Protein AF-A0A452FIA5-F1 (afdb_monomer_lite)

Secondary structure (DSSP, 8-state):
--HHHHHHHHHHHHHHHHHHHHHS--SHHHHHHHHHHHHHHHHHHHHH--HHHHHHHHHHHHHHHHHHHHHHHHHS-TT-HHHHHHHHHHHT-

Organism: Capra hircus (NCBI:txid9925)

pLDDT: mean 84.4, std 8.16, range [56.44, 93.56]

Foldseek 3Di:
DDPVVVVVVVLVVVLVVLVVQLVPDPDLVSVLVSLQVQLVSLVVVLVVDDDVSNVVSVVSSVVSLVVSQVSCVVPDDCPDPSNVVSVVVVVVD

Sequence (93 aa):
MEKTELIQKAKLRVISSIEQKTNTSDKKLHKVSYLKMKGDYFWYLAEVACGDDRKQTIDNFRGAYQEAFDISKKERQPTHPIWLGLALNFSVL

Radius of gyration: 14.41 Å; chains: 1; bounding box: 46×18×37 Å

InterPro domains:
  IPR000308 14-3-3 protein [PR00305] (29-51)
  IPR000308 14-3-3 protein [PR00305] (64-90)
  IPR000308 14-3-3 protein [PTHR18860] (30-93)
  IPR023410 14-3-3 domain [PF00244] (10-93)
  IPR036815 14-3-3 domain superfamily [G3DSA:1.20.190.20] (5-93)
  IPR036815 14-3-3 domain superfamily [SSF48445] (9-93)

Structure (mmCIF, N/CA/C/O backbone):
data_AF-A0A452FIA5-F1
#
_entry.id   AF-A0A452FIA5-F1
#
loop_
_atom_site.group_PDB
_atom_site.id
_atom_site.type_symbol
_atom_site.label_atom_id
_atom_site.label_alt_id
_atom_site.label_comp_id
_atom_site.label_asym_id
_atom_site.label_entity_id
_atom_site.label_seq_id
_atom_site.pdbx_PDB_ins_code
_atom_site.Cartn_x
_atom_site.Cartn_y
_atom_site.Cartn_z
_atom_site.occupancy
_atom_site.B_iso_or_equiv
_atom_site.auth_seq_id
_atom_site.auth_comp_id
_atom_site.auth_asym_id
_atom_site.auth_atom_id
_atom_site.pdbx_PDB_model_num
ATOM 1 N N . MET A 1 1 ? 28.723 -2.702 -8.540 1.00 59.12 1 MET A N 1
ATOM 2 C CA . MET A 1 1 ? 27.272 -2.770 -8.275 1.00 59.12 1 MET A CA 1
ATOM 3 C C . MET A 1 1 ? 26.611 -1.937 -9.351 1.00 59.12 1 MET A C 1
ATOM 5 O O . MET A 1 1 ? 26.916 -0.750 -9.438 1.00 59.12 1 MET A O 1
ATOM 9 N N . GLU A 1 2 ? 25.849 -2.557 -10.248 1.00 80.94 2 GLU A N 1
ATOM 10 C CA . GLU A 1 2 ? 25.193 -1.815 -11.330 1.00 80.94 2 GLU A CA 1
ATOM 11 C C . GLU A 1 2 ? 24.171 -0.819 -10.761 1.00 80.94 2 GLU A C 1
ATOM 13 O O . GLU A 1 2 ? 23.553 -1.063 -9.722 1.00 80.94 2 GLU A O 1
ATOM 18 N N . LYS A 1 3 ? 23.960 0.316 -11.443 1.00 76.62 3 LYS A N 1
ATOM 19 C CA . LYS A 1 3 ? 22.975 1.339 -11.032 1.00 76.62 3 LYS A CA 1
ATOM 20 C C . LYS A 1 3 ? 21.573 0.749 -10.815 1.00 76.62 3 LYS A C 1
ATOM 22 O O . LYS A 1 3 ? 20.880 1.156 -9.886 1.00 76.62 3 LYS A O 1
ATOM 27 N N . THR A 1 4 ? 21.177 -0.225 -11.629 1.00 78.94 4 THR A N 1
ATOM 28 C CA . THR A 1 4 ? 19.877 -0.911 -11.551 1.00 78.94 4 THR A CA 1
ATOM 29 C C . THR A 1 4 ? 19.716 -1.706 -10.254 1.00 78.94 4 THR A C 1
ATOM 31 O O . THR A 1 4 ? 18.659 -1.685 -9.625 1.00 78.94 4 THR A O 1
ATOM 34 N N . GLU A 1 5 ? 20.792 -2.343 -9.800 1.00 82.31 5 GLU A N 1
ATOM 35 C CA . GLU A 1 5 ? 20.828 -3.143 -8.576 1.00 82.31 5 GLU A CA 1
ATOM 36 C C . GLU A 1 5 ? 20.701 -2.259 -7.324 1.00 82.31 5 GLU A C 1
ATOM 38 O O . GLU A 1 5 ? 19.950 -2.567 -6.395 1.00 82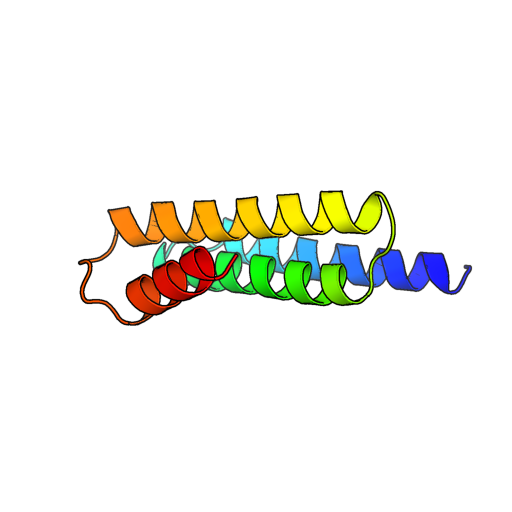.31 5 GLU A O 1
ATOM 43 N N . LEU A 1 6 ? 21.362 -1.094 -7.331 1.00 85.25 6 LEU A N 1
ATOM 44 C CA . LEU A 1 6 ? 21.223 -0.083 -6.277 1.00 85.25 6 LEU A CA 1
ATOM 45 C C . LEU A 1 6 ? 19.791 0.453 -6.181 1.00 85.25 6 LEU A C 1
ATOM 47 O O . LEU A 1 6 ? 19.264 0.597 -5.075 1.00 85.25 6 LEU A O 1
ATOM 51 N N . ILE A 1 7 ? 19.150 0.710 -7.325 1.00 82.81 7 ILE A N 1
ATOM 52 C CA . ILE A 1 7 ? 17.755 1.157 -7.379 1.00 82.81 7 ILE A CA 1
ATOM 53 C C . ILE A 1 7 ? 16.833 0.080 -6.806 1.00 82.81 7 ILE A C 1
ATOM 55 O O . ILE A 1 7 ? 15.985 0.399 -5.973 1.00 82.81 7 ILE A O 1
ATOM 59 N N . GLN A 1 8 ? 17.013 -1.193 -7.175 1.00 82.25 8 GLN A N 1
ATOM 60 C CA . GLN A 1 8 ? 16.174 -2.256 -6.620 1.00 82.25 8 GLN A CA 1
ATOM 61 C C . GLN A 1 8 ? 16.364 -2.445 -5.116 1.00 82.25 8 GLN A C 1
ATOM 63 O O . GLN A 1 8 ? 15.396 -2.567 -4.364 1.00 82.25 8 GLN A O 1
ATOM 68 N N . LYS A 1 9 ? 17.605 -2.371 -4.637 1.00 86.81 9 LYS A N 1
ATOM 69 C CA . LYS A 1 9 ? 17.890 -2.429 -3.203 1.00 86.81 9 LYS A CA 1
ATOM 70 C C . LYS A 1 9 ? 17.244 -1.270 -2.439 1.00 86.81 9 LYS A C 1
ATOM 72 O O . LYS A 1 9 ? 16.751 -1.472 -1.329 1.00 86.81 9 LYS A O 1
ATOM 77 N N . ALA A 1 10 ? 17.227 -0.0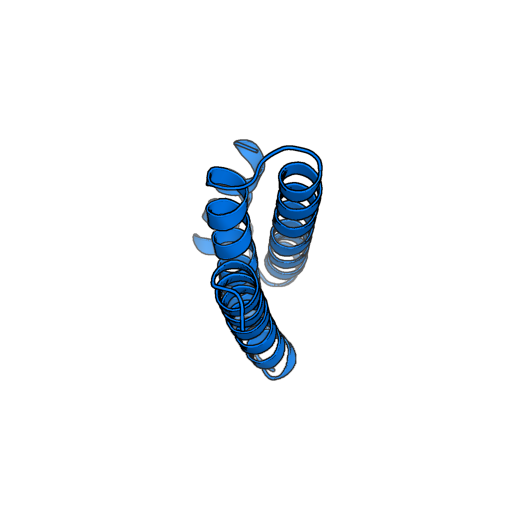68 -3.019 1.00 87.88 10 ALA A N 1
ATOM 78 C CA . ALA A 1 10 ? 16.545 1.082 -2.434 1.00 87.88 10 ALA A CA 1
ATOM 79 C C . ALA A 1 10 ? 15.024 0.868 -2.369 1.00 87.88 10 ALA A C 1
ATOM 81 O O . ALA A 1 10 ? 14.434 1.111 -1.314 1.00 87.88 10 ALA A O 1
ATOM 82 N N . LYS A 1 11 ? 14.414 0.336 -3.440 1.00 87.88 11 LYS A N 1
ATOM 83 C CA . LYS A 1 11 ? 12.983 -0.013 -3.479 1.00 87.88 11 LYS A CA 1
ATOM 84 C C . LYS A 1 11 ? 12.609 -0.982 -2.357 1.00 87.88 11 LYS A C 1
ATOM 86 O O . LYS A 1 11 ? 11.747 -0.679 -1.534 1.00 87.88 11 LYS A O 1
ATOM 91 N N . LEU A 1 12 ? 13.321 -2.106 -2.262 1.00 87.38 12 LEU A N 1
ATOM 92 C CA . LEU A 1 12 ? 13.081 -3.128 -1.238 1.00 87.38 12 LEU A CA 1
ATOM 93 C C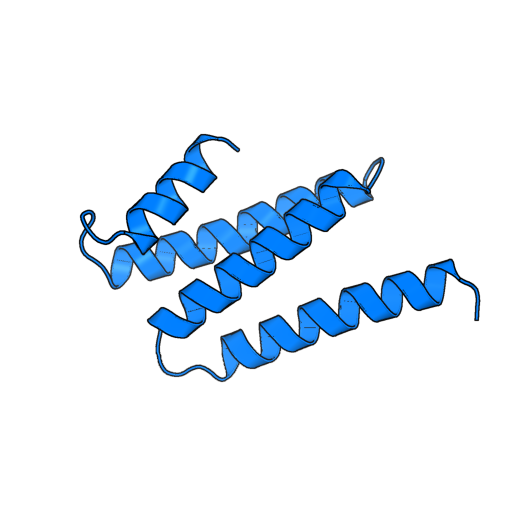 . LEU A 1 12 ? 13.285 -2.593 0.186 1.00 87.38 12 LEU A C 1
ATOM 95 O O . LEU A 1 12 ? 12.514 -2.919 1.089 1.00 87.38 12 LEU A O 1
ATOM 99 N N . ARG A 1 13 ? 14.279 -1.721 0.398 1.00 93.06 13 ARG A N 1
ATOM 100 C CA . ARG A 1 13 ? 14.522 -1.108 1.711 1.00 93.06 13 ARG A CA 1
ATOM 101 C C . ARG A 1 13 ? 13.321 -0.291 2.186 1.00 93.06 13 ARG A C 1
ATOM 103 O O . ARG A 1 13 ? 12.923 -0.435 3.342 1.00 93.06 13 ARG A O 1
ATOM 110 N N . VAL A 1 14 ? 12.741 0.539 1.319 1.00 92.06 14 VAL A N 1
ATOM 111 C CA . VAL A 1 14 ? 11.569 1.354 1.675 1.00 92.06 14 VAL A CA 1
ATOM 112 C C . VAL A 1 14 ? 10.391 0.459 2.053 1.00 92.06 14 VAL A C 1
ATOM 114 O O . VAL A 1 14 ? 9.816 0.646 3.124 1.00 92.06 14 VAL A O 1
ATOM 117 N N . ILE A 1 15 ? 10.091 -0.561 1.245 1.00 91.31 15 ILE A N 1
ATOM 118 C CA . ILE A 1 15 ? 8.979 -1.482 1.523 1.00 91.31 15 ILE A CA 1
ATOM 119 C C . ILE A 1 15 ? 9.189 -2.235 2.833 1.00 91.31 15 ILE A C 1
ATOM 121 O O . ILE A 1 15 ? 8.300 -2.220 3.681 1.00 91.31 15 ILE A O 1
ATOM 125 N N . SER A 1 16 ? 10.380 -2.796 3.053 1.00 90.69 16 SER A N 1
ATOM 126 C CA . SER A 1 16 ? 10.690 -3.503 4.302 1.00 90.69 16 SER A CA 1
ATOM 127 C C . SER A 1 16 ? 10.527 -2.606 5.539 1.00 90.69 16 SER A C 1
ATOM 129 O O . SER A 1 16 ? 10.019 -3.046 6.569 1.00 90.69 16 SER A O 1
ATOM 131 N N . SER A 1 17 ? 10.876 -1.319 5.429 1.00 92.50 17 SER A N 1
ATOM 132 C CA . SER A 1 17 ? 10.718 -0.347 6.517 1.00 92.50 17 SER A CA 1
ATOM 133 C C . SER A 1 17 ? 9.247 -0.030 6.799 1.00 92.50 17 SER A C 1
ATOM 135 O O . SER A 1 17 ? 8.862 0.143 7.957 1.00 92.50 17 SER A O 1
ATOM 137 N N . ILE A 1 18 ? 8.412 0.044 5.757 1.00 91.31 18 ILE A N 1
ATOM 138 C CA . ILE A 1 18 ? 6.963 0.228 5.907 1.00 91.31 18 ILE A CA 1
ATOM 139 C C . ILE A 1 18 ? 6.332 -1.029 6.520 1.00 91.31 18 ILE A C 1
ATOM 141 O O . ILE A 1 18 ? 5.529 -0.912 7.443 1.00 91.31 18 ILE A O 1
ATOM 145 N N . GLU A 1 19 ? 6.722 -2.228 6.083 1.00 89.69 19 GLU A N 1
ATOM 146 C CA . GLU A 1 19 ? 6.216 -3.500 6.623 1.00 89.69 19 GLU A CA 1
ATOM 147 C C . GLU A 1 19 ? 6.560 -3.688 8.101 1.00 89.69 19 GLU A C 1
ATOM 149 O O . GLU A 1 19 ? 5.686 -4.027 8.897 1.00 89.69 19 GLU A O 1
ATOM 154 N N . GLN A 1 20 ? 7.794 -3.382 8.507 1.00 89.94 20 GLN A N 1
ATOM 155 C CA . GLN A 1 20 ? 8.183 -3.420 9.917 1.00 89.94 20 GLN A CA 1
ATOM 156 C C . GLN A 1 20 ? 7.323 -2.480 10.772 1.00 89.94 20 GLN A C 1
ATOM 158 O O . GLN A 1 20 ? 6.829 -2.887 11.823 1.00 89.94 20 GLN A O 1
ATOM 163 N N . LYS A 1 21 ? 7.074 -1.247 10.311 1.00 89.31 21 LYS A N 1
ATOM 164 C CA . LYS A 1 21 ? 6.190 -0.294 11.010 1.00 89.31 21 LYS A CA 1
ATOM 165 C C . LYS A 1 21 ? 4.732 -0.747 11.024 1.00 89.31 21 LYS A C 1
ATOM 167 O O . LYS A 1 21 ? 4.027 -0.505 11.997 1.00 89.31 21 LYS A O 1
ATOM 172 N N . THR A 1 22 ? 4.294 -1.423 9.966 1.00 88.19 22 THR A N 1
ATOM 173 C CA . THR A 1 22 ? 2.948 -1.996 9.857 1.00 88.19 22 THR A CA 1
ATOM 174 C C . THR A 1 22 ? 2.748 -3.116 10.881 1.00 88.19 22 THR A C 1
ATOM 176 O O . THR A 1 22 ? 1.714 -3.156 11.543 1.00 88.19 22 THR A O 1
ATOM 179 N N . ASN A 1 23 ? 3.750 -3.984 11.054 1.00 83.75 23 ASN A N 1
ATOM 180 C CA . ASN A 1 23 ? 3.684 -5.159 11.929 1.00 83.75 23 ASN A CA 1
ATOM 181 C C . ASN A 1 23 ? 3.924 -4.846 13.410 1.00 83.75 23 ASN A C 1
ATOM 183 O O . ASN A 1 23 ? 3.387 -5.529 14.271 1.00 83.75 23 ASN A O 1
ATOM 187 N N . THR A 1 24 ? 4.716 -3.818 13.713 1.00 82.94 24 THR A N 1
ATOM 188 C CA . THR A 1 24 ? 5.001 -3.392 15.096 1.00 82.94 24 THR A CA 1
ATOM 189 C C . THR A 1 24 ? 3.932 -2.467 15.675 1.00 82.94 24 THR A C 1
ATOM 191 O O . THR A 1 24 ? 4.036 -2.050 16.826 1.00 82.94 24 THR A O 1
ATOM 194 N N . SER A 1 25 ? 2.912 -2.096 14.892 1.00 79.44 25 SER A N 1
ATOM 195 C CA . SER A 1 25 ? 1.891 -1.166 15.358 1.00 79.44 25 SER A CA 1
ATOM 196 C C . SER A 1 25 ? 0.697 -1.864 16.001 1.00 79.44 25 SER A C 1
ATOM 198 O O . SER A 1 25 ? -0.175 -2.383 15.309 1.00 79.44 25 SER A O 1
ATOM 200 N N . ASP A 1 26 ? 0.594 -1.758 17.326 1.00 74.38 26 ASP A N 1
ATOM 201 C CA . ASP A 1 26 ? -0.557 -2.268 18.089 1.00 74.38 26 ASP A CA 1
ATOM 202 C C . ASP A 1 26 ? -1.852 -1.486 17.807 1.00 74.38 26 ASP A C 1
ATOM 204 O O . ASP A 1 26 ? -2.969 -1.988 17.957 1.00 74.38 26 ASP A O 1
ATOM 208 N N . LYS A 1 27 ? -1.726 -0.230 17.359 1.00 81.00 27 LYS A N 1
ATOM 209 C CA . LYS A 1 27 ? -2.871 0.608 16.995 1.00 81.00 27 LYS A CA 1
ATOM 210 C C . LYS A 1 27 ? -3.276 0.320 15.555 1.00 81.00 27 LYS A C 1
ATOM 212 O O . LYS A 1 27 ? -2.644 0.801 14.616 1.00 81.00 27 LYS A O 1
ATOM 217 N N . LYS A 1 28 ? -4.410 -0.360 15.376 1.00 82.31 28 LYS A N 1
ATOM 218 C CA . LYS A 1 28 ? -4.993 -0.671 14.055 1.00 82.31 28 LYS A CA 1
ATOM 219 C C . LYS A 1 28 ? -5.119 0.549 13.131 1.00 82.31 28 LYS A C 1
ATOM 221 O O . LYS A 1 28 ? -4.926 0.425 11.928 1.00 82.31 28 LYS A O 1
ATOM 226 N N . LEU A 1 29 ? -5.353 1.744 13.683 1.00 76.88 29 LEU A N 1
ATOM 227 C CA . LEU A 1 29 ? -5.341 3.000 12.923 1.00 76.88 29 LEU A CA 1
ATOM 228 C C . LEU A 1 29 ? -3.989 3.277 12.251 1.00 76.88 29 LEU A C 1
ATOM 230 O O . LEU A 1 29 ? -3.934 3.611 11.072 1.00 76.88 29 LEU A O 1
ATOM 234 N N . HIS A 1 30 ? -2.893 3.136 12.988 1.00 86.25 30 HIS A N 1
ATOM 235 C CA . HIS A 1 30 ? -1.562 3.335 12.427 1.00 86.25 30 HIS A CA 1
ATOM 236 C C . HIS A 1 30 ? -1.261 2.274 11.368 1.00 86.25 30 HIS A C 1
ATOM 238 O O . HIS A 1 30 ? -0.705 2.606 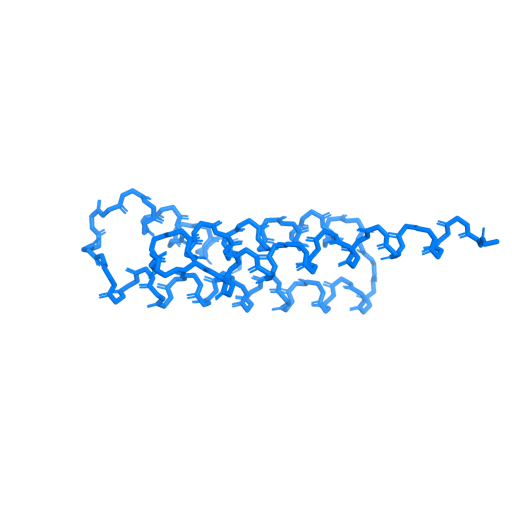10.325 1.00 86.25 30 HIS A O 1
ATOM 244 N N . LYS A 1 31 ? -1.714 1.030 11.584 1.00 88.62 31 LYS A N 1
ATOM 245 C CA . LYS A 1 31 ? -1.616 -0.038 10.584 1.00 88.62 31 LYS A CA 1
ATOM 246 C C . LYS A 1 31 ? -2.294 0.355 9.263 1.00 88.62 31 LYS A C 1
ATOM 248 O O . LYS A 1 31 ? -1.671 0.233 8.214 1.00 88.62 31 LYS A O 1
ATOM 253 N N . VAL A 1 32 ? -3.510 0.910 9.307 1.00 87.69 32 VAL A N 1
ATOM 254 C CA . VAL A 1 32 ? -4.210 1.430 8.113 1.00 87.69 32 VAL A CA 1
ATOM 255 C C . VAL A 1 32 ? -3.401 2.533 7.421 1.00 87.69 32 VAL A C 1
ATOM 257 O O . VAL A 1 32 ? -3.249 2.504 6.201 1.00 87.69 32 VAL A O 1
ATOM 260 N N . SER A 1 33 ? -2.836 3.479 8.178 1.00 86.12 33 SER A N 1
ATOM 261 C CA . SER A 1 33 ? -2.003 4.550 7.612 1.00 86.12 33 SER A CA 1
ATOM 262 C C . SER A 1 33 ? -0.732 4.021 6.934 1.00 86.12 33 SER A C 1
ATOM 264 O O . SER A 1 33 ? -0.375 4.496 5.857 1.00 86.12 33 SER A O 1
ATOM 266 N N . TYR A 1 34 ? -0.060 3.025 7.521 1.00 90.94 34 TYR A N 1
ATOM 267 C CA . TYR A 1 34 ? 1.135 2.420 6.926 1.00 90.94 34 TYR A CA 1
ATOM 268 C C . TYR A 1 34 ? 0.815 1.572 5.693 1.00 90.94 34 TYR A C 1
ATOM 270 O O . TYR A 1 34 ? 1.549 1.642 4.710 1.00 90.94 34 TYR A O 1
ATOM 278 N N . LEU A 1 35 ? -0.299 0.837 5.695 1.00 91.62 35 LEU A N 1
ATOM 279 C CA . LEU A 1 35 ? -0.758 0.091 4.521 1.00 91.62 35 LEU A CA 1
ATOM 280 C C . LEU A 1 35 ? -1.116 1.022 3.361 1.00 91.62 35 LEU A C 1
ATOM 282 O O . LEU A 1 35 ? -0.718 0.759 2.228 1.00 91.62 35 LEU A O 1
ATOM 286 N N . LYS A 1 36 ? -1.770 2.156 3.644 1.00 90.06 36 LYS A N 1
ATOM 287 C CA . LYS A 1 36 ? -1.994 3.200 2.637 1.00 90.06 36 LYS A CA 1
ATOM 288 C C . LYS A 1 36 ? -0.667 3.694 2.057 1.00 90.06 36 LYS A C 1
ATOM 290 O O . LYS A 1 36 ? -0.514 3.754 0.845 1.00 90.06 36 LYS A O 1
ATOM 295 N N . MET A 1 37 ? 0.308 3.990 2.916 1.00 91.62 37 MET A N 1
ATOM 296 C CA . MET A 1 37 ? 1.634 4.457 2.501 1.00 91.62 37 MET A CA 1
ATOM 297 C C . MET A 1 37 ? 2.399 3.401 1.677 1.00 91.62 37 MET A C 1
ATOM 299 O O . MET A 1 37 ? 3.094 3.758 0.728 1.00 91.62 37 MET A O 1
ATOM 303 N N . LYS A 1 38 ? 2.233 2.105 1.986 1.00 93.06 38 LYS A N 1
ATOM 304 C CA . LYS A 1 38 ? 2.740 0.980 1.176 1.00 93.06 38 LYS A CA 1
ATOM 305 C C . LYS A 1 38 ? 2.089 0.958 -0.207 1.00 93.06 38 LYS A C 1
ATOM 307 O O . LYS A 1 38 ? 2.793 0.828 -1.203 1.00 93.06 38 LYS A O 1
ATOM 312 N N . GLY A 1 39 ? 0.768 1.117 -0.260 1.00 91.81 39 GLY A N 1
ATOM 313 C CA . GLY A 1 39 ? 0.014 1.241 -1.503 1.00 91.81 39 GLY A CA 1
ATOM 314 C C . GLY A 1 39 ? 0.508 2.413 -2.349 1.00 91.81 39 GLY A C 1
ATOM 315 O O . GLY A 1 39 ? 0.983 2.197 -3.455 1.00 91.81 39 GLY A O 1
ATOM 316 N N . ASP A 1 40 ? 0.501 3.633 -1.809 1.00 91.12 40 ASP A N 1
ATOM 317 C CA . ASP A 1 40 ? 0.951 4.841 -2.521 1.00 91.12 40 ASP A CA 1
ATOM 318 C C . ASP A 1 40 ? 2.369 4.671 -3.094 1.00 91.12 40 ASP A C 1
ATOM 320 O O . ASP A 1 40 ? 2.639 5.053 -4.230 1.00 91.12 40 ASP A O 1
ATOM 324 N N . TYR A 1 41 ? 3.265 4.017 -2.347 1.00 93.56 41 TYR A N 1
ATOM 325 C CA . TYR A 1 41 ? 4.608 3.713 -2.833 1.00 93.56 41 TYR A CA 1
ATOM 326 C C . TYR A 1 41 ? 4.613 2.765 -4.041 1.00 93.56 41 TYR A C 1
ATOM 328 O O . TYR A 1 41 ? 5.313 3.028 -5.018 1.00 93.56 41 TYR A O 1
ATOM 336 N N . PHE A 1 42 ? 3.821 1.689 -4.015 1.00 92.44 42 PHE A N 1
ATOM 337 C CA . PHE A 1 42 ? 3.658 0.820 -5.182 1.00 92.44 42 PHE A CA 1
ATOM 338 C C . PHE A 1 42 ? 3.029 1.557 -6.366 1.00 92.44 42 PHE A C 1
ATOM 340 O O . PHE A 1 42 ? 3.452 1.341 -7.496 1.00 92.44 42 PHE A O 1
ATOM 347 N N . TRP A 1 43 ? 2.086 2.469 -6.134 1.00 89.94 43 TRP A N 1
ATOM 348 C CA . TRP A 1 43 ? 1.521 3.274 -7.216 1.00 89.94 43 TRP A CA 1
ATOM 349 C C . TRP A 1 43 ? 2.598 4.093 -7.939 1.00 89.94 43 TRP A C 1
ATOM 351 O O . TRP A 1 43 ? 2.740 3.977 -9.155 1.00 89.94 43 TRP A O 1
ATOM 361 N N . TYR A 1 44 ? 3.444 4.811 -7.192 1.00 90.44 44 TYR A N 1
ATOM 362 C CA . TYR A 1 44 ? 4.572 5.550 -7.774 1.00 90.44 44 TYR A CA 1
ATOM 363 C C . TYR A 1 44 ? 5.561 4.641 -8.515 1.00 90.44 44 TYR A C 1
ATOM 365 O O . TYR A 1 44 ? 6.140 5.032 -9.526 1.00 90.44 44 TYR A O 1
ATOM 373 N N . LEU A 1 45 ? 5.758 3.406 -8.043 1.00 90.12 45 LEU A N 1
ATOM 374 C CA . LEU A 1 45 ? 6.572 2.426 -8.762 1.00 90.12 45 LEU A CA 1
ATOM 375 C C . LEU A 1 45 ? 5.904 1.957 -10.062 1.00 90.12 45 LEU A C 1
ATOM 377 O O . LEU A 1 45 ? 6.606 1.722 -11.043 1.00 90.12 45 LEU A O 1
ATOM 381 N N . ALA A 1 46 ? 4.576 1.842 -10.093 1.00 89.56 46 ALA A N 1
ATOM 382 C CA . ALA A 1 46 ? 3.825 1.414 -11.268 1.00 89.56 46 ALA A CA 1
ATOM 383 C C . ALA A 1 46 ? 3.789 2.491 -12.365 1.00 89.56 46 ALA A C 1
ATOM 385 O O . ALA A 1 46 ? 3.694 2.142 -13.542 1.00 89.56 46 ALA A O 1
ATOM 386 N N . GLU A 1 47 ? 3.901 3.772 -11.998 1.00 87.81 47 GLU A N 1
ATOM 387 C CA . GLU A 1 47 ? 4.021 4.898 -12.939 1.00 87.81 47 GLU A CA 1
ATOM 388 C C . GLU A 1 47 ? 5.318 4.845 -13.761 1.00 87.81 47 GLU A C 1
ATOM 390 O O . GLU A 1 47 ? 5.344 5.304 -14.901 1.00 87.81 47 GLU A O 1
ATOM 395 N N . VAL A 1 48 ? 6.383 4.255 -13.206 1.00 88.88 48 VAL A N 1
ATOM 396 C CA . VAL A 1 48 ? 7.703 4.155 -13.857 1.00 88.88 48 VAL A CA 1
ATOM 397 C C . VAL A 1 48 ? 8.053 2.743 -14.343 1.00 88.88 48 VAL A C 1
ATOM 399 O O . VAL A 1 48 ? 9.079 2.560 -14.996 1.00 88.88 48 VAL A O 1
ATOM 402 N N . ALA A 1 49 ? 7.248 1.733 -14.005 1.00 87.00 49 ALA A N 1
ATOM 403 C CA . ALA A 1 49 ? 7.479 0.342 -14.386 1.00 87.00 49 ALA A CA 1
ATOM 404 C C . ALA A 1 49 ? 6.878 0.010 -15.763 1.00 87.00 49 ALA A C 1
ATOM 406 O O . ALA A 1 49 ? 5.839 0.539 -16.156 1.00 87.00 49 ALA A O 1
ATOM 407 N N . CYS A 1 50 ? 7.491 -0.946 -16.465 1.00 85.38 50 CYS A N 1
ATOM 408 C CA . CYS A 1 50 ? 7.046 -1.432 -17.773 1.00 85.38 50 CYS A CA 1
ATOM 409 C C . CYS A 1 50 ? 6.877 -2.957 -17.763 1.00 85.38 50 CYS A C 1
ATOM 411 O O . CYS A 1 50 ? 7.491 -3.650 -16.956 1.00 85.38 50 CYS A O 1
ATOM 413 N N . GLY A 1 51 ? 6.060 -3.485 -18.678 1.00 89.62 51 GLY A N 1
ATOM 414 C CA . GLY A 1 51 ? 5.880 -4.931 -18.842 1.00 89.62 51 GLY A CA 1
ATOM 415 C C . GLY A 1 51 ? 5.306 -5.617 -17.597 1.00 89.62 51 GLY A C 1
ATOM 416 O O . GLY A 1 51 ? 4.345 -5.127 -16.997 1.00 89.62 51 GLY A O 1
ATOM 417 N N . ASP A 1 52 ? 5.888 -6.754 -17.222 1.00 89.31 52 ASP A N 1
ATOM 418 C CA . ASP A 1 52 ? 5.405 -7.586 -16.114 1.00 89.31 52 ASP A CA 1
ATOM 419 C C . ASP A 1 52 ? 5.670 -6.969 -14.733 1.00 89.31 52 ASP A C 1
ATOM 421 O O . ASP A 1 52 ? 4.828 -7.098 -13.841 1.00 89.31 52 ASP A O 1
ATOM 425 N N . ASP A 1 53 ? 6.743 -6.184 -14.582 1.00 86.06 53 ASP A N 1
ATOM 426 C CA . ASP A 1 53 ? 7.025 -5.427 -13.354 1.00 86.06 53 ASP A CA 1
ATOM 427 C C . ASP A 1 53 ? 5.869 -4.476 -13.022 1.00 86.06 53 ASP A C 1
ATOM 429 O O . ASP A 1 53 ? 5.482 -4.329 -11.861 1.00 86.06 53 ASP A O 1
ATOM 433 N N . ARG A 1 54 ? 5.261 -3.853 -14.042 1.00 89.25 54 ARG A N 1
ATOM 434 C CA . ARG A 1 54 ? 4.110 -2.962 -13.848 1.00 89.25 54 ARG A CA 1
ATOM 435 C C . ARG A 1 54 ? 2.901 -3.723 -13.312 1.00 89.25 54 ARG A C 1
ATOM 437 O O . ARG A 1 54 ? 2.261 -3.244 -12.379 1.00 89.25 54 ARG A O 1
ATOM 444 N N . LYS A 1 55 ? 2.603 -4.905 -13.863 1.00 90.69 55 LYS A N 1
ATOM 445 C CA . LYS A 1 55 ? 1.487 -5.745 -13.397 1.00 90.69 55 LYS A CA 1
ATOM 446 C C . LYS A 1 55 ? 1.686 -6.163 -11.945 1.00 90.69 55 LYS A C 1
ATOM 448 O O . LYS A 1 55 ? 0.809 -5.920 -11.124 1.00 90.69 55 LYS A O 1
ATOM 453 N N . GLN A 1 56 ? 2.869 -6.679 -11.612 1.00 91.56 56 GLN A N 1
ATOM 454 C CA . GLN A 1 56 ? 3.178 -7.100 -10.246 1.00 91.56 56 GLN A CA 1
ATOM 455 C C . GLN A 1 56 ? 3.091 -5.932 -9.255 1.00 91.56 56 GLN A C 1
ATOM 457 O O . GLN A 1 56 ? 2.603 -6.083 -8.135 1.00 91.56 56 GLN A O 1
ATOM 462 N N . THR A 1 57 ? 3.531 -4.743 -9.667 1.00 90.38 57 THR A N 1
ATOM 463 C CA . THR A 1 57 ? 3.449 -3.540 -8.834 1.00 90.38 57 THR A CA 1
ATOM 464 C C . THR A 1 57 ? 1.994 -3.099 -8.611 1.00 90.38 57 THR A C 1
ATOM 466 O O . THR A 1 57 ? 1.639 -2.731 -7.492 1.00 90.38 57 THR A O 1
ATOM 469 N N . ILE A 1 58 ? 1.133 -3.198 -9.631 1.00 90.56 58 ILE A N 1
ATOM 470 C CA . ILE A 1 58 ? -0.308 -2.912 -9.515 1.00 90.56 58 ILE A CA 1
ATOM 471 C C . ILE A 1 58 ? -1.006 -3.922 -8.595 1.00 90.56 58 ILE A C 1
ATOM 473 O O . ILE A 1 58 ? -1.820 -3.527 -7.761 1.00 90.56 58 ILE A O 1
ATOM 477 N N . ASP A 1 59 ? -0.679 -5.209 -8.691 1.00 93.00 59 ASP A N 1
ATOM 478 C CA . ASP A 1 59 ? -1.270 -6.230 -7.818 1.00 93.00 59 ASP A CA 1
ATOM 479 C C . ASP A 1 59 ? -0.872 -6.009 -6.352 1.00 93.00 59 ASP A C 1
ATOM 481 O O . ASP A 1 59 ? -1.711 -6.069 -5.450 1.00 93.00 59 ASP A O 1
ATOM 485 N N . ASN A 1 60 ? 0.390 -5.646 -6.112 1.00 92.56 60 ASN A N 1
ATOM 486 C CA . ASN A 1 60 ? 0.875 -5.277 -4.785 1.00 92.56 60 ASN A CA 1
ATOM 487 C C . ASN A 1 60 ? 0.206 -4.003 -4.241 1.00 92.56 60 ASN A C 1
ATOM 489 O O . ASN A 1 60 ? -0.139 -3.943 -3.056 1.00 92.56 60 ASN A O 1
ATOM 493 N N . PHE A 1 61 ? -0.004 -2.999 -5.099 1.00 91.69 61 PHE A N 1
ATOM 494 C CA . PHE A 1 61 ? -0.780 -1.802 -4.777 1.00 91.69 61 PHE A CA 1
ATOM 495 C C . PHE A 1 61 ? -2.196 -2.180 -4.312 1.00 91.69 61 PHE A C 1
ATOM 497 O O . PHE A 1 61 ? -2.618 -1.780 -3.222 1.00 91.69 61 PHE A O 1
ATOM 504 N N . ARG A 1 62 ? -2.899 -3.003 -5.103 1.00 91.06 62 ARG A N 1
ATOM 505 C CA . ARG A 1 62 ? -4.270 -3.450 -4.818 1.00 91.06 62 ARG A CA 1
ATOM 506 C C . ARG A 1 62 ? -4.348 -4.228 -3.513 1.00 91.06 62 ARG A C 1
ATOM 508 O O . ARG A 1 62 ? -5.220 -3.945 -2.697 1.00 91.06 62 ARG A O 1
ATOM 515 N N . GLY A 1 63 ? -3.411 -5.145 -3.275 1.00 92.75 63 GLY A N 1
ATOM 516 C CA . GLY A 1 63 ? -3.346 -5.917 -2.034 1.00 92.75 63 GLY A CA 1
ATOM 517 C C . GLY A 1 63 ? -3.190 -5.034 -0.792 1.00 92.75 63 GLY A C 1
ATOM 518 O O . GLY A 1 63 ? -3.936 -5.191 0.174 1.00 92.75 63 GLY A O 1
ATOM 519 N N . ALA A 1 64 ? -2.275 -4.058 -0.829 1.00 91.88 64 ALA A N 1
ATOM 520 C CA . ALA A 1 64 ? -2.051 -3.148 0.297 1.00 91.88 64 ALA A CA 1
ATOM 521 C C . ALA A 1 64 ? -3.274 -2.259 0.586 1.00 91.88 64 ALA A C 1
ATOM 523 O O . ALA A 1 64 ? -3.657 -2.084 1.746 1.00 91.88 64 ALA A O 1
ATOM 524 N N . TYR A 1 65 ? -3.912 -1.726 -0.459 1.00 89.88 65 TYR A N 1
ATOM 525 C CA . TYR A 1 65 ? -5.114 -0.904 -0.315 1.00 89.88 65 TYR A CA 1
ATOM 526 C C . TYR A 1 65 ? -6.333 -1.712 0.147 1.00 89.88 65 TYR A C 1
ATOM 528 O O . TYR A 1 65 ? -7.093 -1.222 0.983 1.00 89.88 65 TYR A O 1
ATOM 536 N N . GLN A 1 66 ? -6.496 -2.951 -0.327 1.00 90.00 66 GLN A N 1
ATOM 537 C CA . GLN A 1 66 ? -7.569 -3.840 0.121 1.00 90.00 66 GLN A CA 1
ATOM 538 C C . GLN A 1 66 ? -7.421 -4.181 1.608 1.00 90.00 66 GLN A C 1
ATOM 540 O O . GLN A 1 66 ? -8.385 -4.054 2.361 1.00 90.00 66 GLN A O 1
ATOM 545 N N . GLU A 1 67 ? -6.212 -4.527 2.066 1.00 91.06 67 GLU A N 1
ATOM 546 C CA . GLU A 1 67 ? -5.971 -4.791 3.490 1.00 91.06 67 GLU A CA 1
ATOM 547 C C . GLU A 1 67 ? -6.257 -3.538 4.339 1.00 91.06 67 GLU A C 1
ATOM 549 O O . GLU A 1 67 ? -6.914 -3.622 5.382 1.00 91.06 67 GLU A O 1
ATOM 554 N N . ALA A 1 68 ? -5.823 -2.356 3.879 1.00 88.19 68 ALA A N 1
ATOM 555 C CA . ALA A 1 68 ? -6.113 -1.090 4.553 1.00 88.19 68 ALA A CA 1
ATOM 556 C C . ALA A 1 68 ? -7.625 -0.836 4.656 1.00 88.19 68 ALA A C 1
ATOM 558 O O . ALA A 1 68 ? -8.118 -0.415 5.708 1.00 88.19 68 ALA A O 1
ATOM 559 N N . PHE A 1 69 ? -8.362 -1.109 3.578 1.00 86.19 69 PHE A N 1
ATOM 560 C CA . PHE A 1 69 ? -9.808 -0.951 3.518 1.00 86.19 69 PHE A CA 1
ATOM 561 C C . PHE A 1 69 ? -10.532 -1.923 4.453 1.00 86.19 69 PHE A C 1
ATOM 563 O O . PHE A 1 69 ? -11.388 -1.492 5.225 1.00 86.19 69 PHE A O 1
ATOM 570 N N . ASP A 1 70 ? -10.154 -3.202 4.460 1.00 88.00 70 ASP A N 1
ATOM 571 C CA . ASP A 1 70 ? -10.782 -4.230 5.294 1.00 88.00 70 ASP A CA 1
ATOM 572 C C . ASP A 1 70 ? -10.588 -3.960 6.789 1.00 88.00 70 ASP A C 1
ATOM 574 O O . ASP A 1 70 ? -11.519 -4.123 7.584 1.00 88.00 70 ASP A O 1
ATOM 578 N N . ILE A 1 71 ? 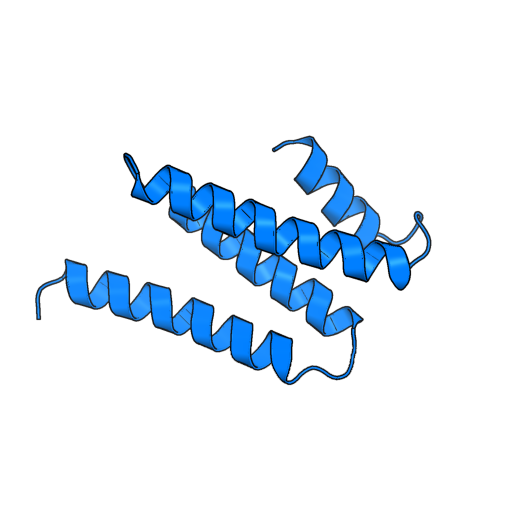-9.395 -3.502 7.185 1.00 86.75 71 ILE A N 1
ATOM 579 C CA . ILE A 1 71 ? -9.132 -3.084 8.567 1.00 86.75 71 ILE A CA 1
ATOM 580 C C . ILE A 1 71 ? -9.937 -1.822 8.889 1.00 86.75 71 ILE A C 1
ATOM 582 O O . ILE A 1 71 ? -10.601 -1.764 9.922 1.00 86.75 71 ILE A O 1
ATOM 586 N N . SER A 1 72 ? -9.933 -0.823 8.002 1.00 83.88 72 SER A N 1
ATOM 587 C CA . SER A 1 72 ? -10.683 0.421 8.206 1.00 83.88 72 SER A CA 1
ATOM 588 C C . SER A 1 72 ? -12.187 0.162 8.358 1.00 83.88 72 SER A C 1
ATOM 590 O O . SER A 1 72 ? -12.812 0.710 9.260 1.00 83.88 72 SER A O 1
ATOM 592 N N . LYS A 1 73 ? -12.762 -0.732 7.543 1.00 82.88 73 LYS A N 1
ATOM 593 C CA . LYS A 1 73 ? -14.182 -1.110 7.585 1.00 82.88 73 LYS A CA 1
ATOM 594 C C . LYS A 1 73 ? -14.583 -1.778 8.904 1.00 82.88 73 LYS A C 1
ATOM 596 O O . LYS A 1 73 ? -15.710 -1.597 9.350 1.00 82.88 73 LYS A O 1
ATOM 601 N N . LYS A 1 74 ? -13.684 -2.549 9.523 1.00 82.44 74 LYS A N 1
ATOM 602 C CA . LYS A 1 74 ? -13.932 -3.206 10.820 1.00 82.44 74 LYS A CA 1
ATOM 603 C C . LYS A 1 74 ? -13.829 -2.241 11.998 1.00 82.44 74 LYS A C 1
ATOM 605 O O . LYS A 1 74 ? -14.551 -2.394 12.974 1.00 82.44 74 LYS A O 1
ATOM 610 N N . GLU A 1 75 ? -12.938 -1.258 11.908 1.00 77.19 75 GLU A N 1
ATOM 611 C CA . GLU A 1 75 ? -12.610 -0.372 13.031 1.00 77.19 75 GLU A CA 1
ATOM 612 C C . GLU A 1 75 ? -13.350 0.969 13.005 1.00 77.19 75 GLU A C 1
ATOM 614 O O . GLU A 1 75 ? -13.257 1.736 13.965 1.00 77.19 75 GLU A O 1
ATOM 619 N N . ARG A 1 76 ? -14.020 1.320 11.898 1.00 70.25 76 ARG A N 1
ATOM 620 C CA . ARG A 1 76 ? -14.541 2.677 11.685 1.00 70.25 76 ARG A CA 1
ATOM 621 C C . ARG A 1 76 ? -15.950 2.692 11.140 1.00 70.25 76 ARG A C 1
ATOM 623 O O . ARG A 1 76 ? -16.351 1.855 10.341 1.00 70.25 76 ARG A O 1
ATOM 630 N N . GLN A 1 77 ? -16.671 3.734 11.535 1.00 67.44 77 GLN A N 1
ATOM 631 C CA . GLN A 1 77 ? -17.935 4.075 10.910 1.00 67.44 77 GLN A CA 1
ATOM 632 C C . GLN A 1 77 ? -17.693 4.602 9.484 1.00 67.44 77 GLN A C 1
ATOM 634 O O . GLN A 1 77 ? -16.690 5.288 9.248 1.00 67.44 77 GLN A O 1
ATOM 639 N N . PRO A 1 78 ? -18.621 4.347 8.546 1.00 65.00 78 PRO A N 1
ATOM 640 C CA . PRO A 1 78 ? -18.511 4.746 7.137 1.00 65.00 78 PRO A CA 1
ATOM 641 C C . PRO A 1 78 ? -18.500 6.270 6.897 1.00 65.00 78 PRO A C 1
ATOM 643 O O . PRO A 1 78 ? -18.397 6.724 5.764 1.00 65.00 78 PRO A O 1
ATOM 646 N N . THR A 1 79 ? -18.573 7.081 7.952 1.00 73.56 79 THR A N 1
ATOM 647 C CA . THR A 1 79 ? -18.470 8.547 7.923 1.00 73.56 79 THR A CA 1
ATOM 648 C C . THR A 1 79 ? -17.053 9.065 8.188 1.00 73.56 79 THR A C 1
ATOM 650 O O . THR A 1 79 ? -16.797 10.261 8.065 1.00 73.56 79 THR A O 1
ATOM 653 N N . HIS A 1 80 ? -16.103 8.200 8.562 1.00 75.31 80 HIS A N 1
ATOM 654 C CA . HIS A 1 80 ? -14.757 8.639 8.921 1.00 75.31 80 HIS A CA 1
ATOM 655 C C . HIS A 1 80 ? -13.955 9.084 7.670 1.00 75.31 80 HIS A C 1
ATOM 657 O O . HIS A 1 80 ? -13.802 8.287 6.744 1.00 75.31 80 HIS A O 1
ATOM 663 N N . PRO A 1 81 ? -13.298 10.268 7.662 1.00 76.75 81 PRO A N 1
ATOM 664 C CA . PRO A 1 81 ? -12.550 10.792 6.506 1.00 76.75 81 PRO A CA 1
ATOM 665 C C . PRO A 1 81 ? -11.513 9.839 5.889 1.00 76.75 81 PRO A C 1
ATOM 667 O O . PRO A 1 81 ? -11.430 9.708 4.677 1.00 76.75 81 PRO A O 1
ATOM 670 N N . ILE A 1 82 ? -10.743 9.120 6.712 1.00 73.62 82 ILE A N 1
ATOM 671 C CA . ILE A 1 82 ? -9.798 8.087 6.246 1.00 73.62 82 ILE A CA 1
ATOM 672 C C . ILE A 1 82 ? -10.503 6.924 5.528 1.00 73.62 82 ILE A C 1
ATOM 674 O O . ILE A 1 82 ? -9.974 6.424 4.542 1.00 73.62 82 ILE A O 1
ATOM 678 N N . TRP A 1 83 ? -11.679 6.487 5.994 1.00 77.19 83 TRP A N 1
ATOM 679 C CA . TRP A 1 83 ? -12.438 5.435 5.312 1.00 77.19 83 TRP A CA 1
ATOM 680 C C . TRP A 1 83 ? -12.959 5.931 3.960 1.00 77.19 83 TRP A C 1
ATO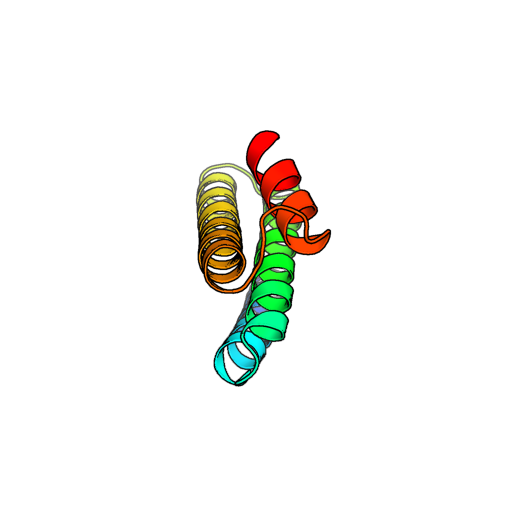M 682 O O . TRP A 1 83 ? -12.781 5.245 2.959 1.00 77.19 83 TRP A O 1
ATOM 692 N N . LEU A 1 84 ? -13.493 7.157 3.914 1.00 78.69 84 LEU A N 1
ATOM 693 C CA . LEU A 1 84 ? -13.923 7.800 2.668 1.00 78.69 84 LEU A CA 1
ATOM 694 C C . LEU A 1 84 ? -12.764 7.975 1.679 1.00 78.69 84 LEU A C 1
ATOM 696 O O . LEU A 1 84 ? -12.922 7.668 0.505 1.00 78.69 84 LEU A O 1
ATOM 700 N N . GLY A 1 85 ? -11.589 8.404 2.148 1.00 78.56 85 GLY A N 1
ATOM 701 C CA . GLY A 1 85 ? -10.399 8.542 1.306 1.00 78.56 85 GLY A CA 1
ATOM 702 C C . GLY A 1 85 ? -9.916 7.207 0.732 1.00 78.56 85 GLY A C 1
ATOM 703 O O . GLY A 1 85 ? -9.547 7.140 -0.436 1.00 78.56 85 GLY A O 1
ATOM 704 N N . LEU A 1 86 ? -9.965 6.128 1.521 1.00 74.50 86 LEU A N 1
ATOM 705 C CA . LEU A 1 86 ? -9.648 4.782 1.035 1.00 74.50 86 LEU A CA 1
ATOM 706 C C . LEU A 1 86 ? -10.685 4.284 0.021 1.00 74.50 86 LEU A C 1
ATOM 708 O O . LEU A 1 86 ? -10.297 3.763 -1.019 1.00 74.50 86 LEU A O 1
ATOM 712 N N . ALA A 1 87 ? -11.978 4.471 0.298 1.00 76.62 87 ALA A N 1
ATOM 713 C CA . ALA A 1 87 ? -13.062 4.075 -0.601 1.00 76.62 87 ALA A CA 1
ATOM 714 C C . ALA A 1 87 ? -13.005 4.830 -1.938 1.00 76.62 87 ALA A C 1
ATOM 716 O O . ALA A 1 87 ? -13.157 4.225 -2.996 1.00 76.62 87 ALA A O 1
ATOM 717 N N . LEU A 1 88 ? -12.734 6.138 -1.891 1.00 78.19 88 LEU A N 1
ATOM 718 C CA . LEU A 1 88 ? -12.571 6.969 -3.079 1.00 78.19 88 LEU A CA 1
ATOM 719 C C . LEU A 1 88 ? -11.381 6.497 -3.913 1.00 78.19 88 LEU A C 1
ATOM 721 O O . LEU A 1 88 ? -11.552 6.226 -5.097 1.00 78.19 88 LEU A O 1
ATOM 725 N N . ASN A 1 89 ? -10.205 6.337 -3.298 1.00 73.44 89 ASN A N 1
ATOM 726 C CA . ASN A 1 89 ? -9.019 5.865 -4.010 1.00 73.44 89 ASN A CA 1
ATOM 727 C C . ASN A 1 89 ? -9.265 4.489 -4.640 1.00 73.44 89 ASN A C 1
ATOM 729 O O . ASN A 1 89 ? -8.896 4.275 -5.786 1.00 73.44 89 ASN A O 1
ATOM 733 N N . PHE A 1 90 ? -9.949 3.584 -3.937 1.00 67.44 90 PHE A N 1
ATOM 734 C CA . PHE A 1 90 ? -10.297 2.272 -4.478 1.00 67.44 90 PHE A CA 1
ATOM 735 C C . PHE A 1 90 ? -11.263 2.351 -5.674 1.00 67.44 90 PHE A C 1
ATOM 737 O O . PHE A 1 90 ? -11.156 1.549 -6.589 1.00 67.44 90 PHE A O 1
ATOM 744 N N . SER A 1 91 ? -12.185 3.320 -5.697 1.00 73.31 91 SER A N 1
ATOM 745 C CA . SER A 1 91 ? -13.176 3.466 -6.780 1.00 73.31 91 SER A CA 1
ATOM 746 C C . SER A 1 91 ? -12.618 3.992 -8.108 1.00 73.31 91 SER A C 1
ATOM 748 O O . SER A 1 91 ? -13.272 3.856 -9.138 1.00 73.31 91 SER A O 1
ATOM 750 N N . VAL A 1 92 ? -11.435 4.610 -8.091 1.00 64.81 92 VAL A N 1
ATOM 751 C CA . VAL A 1 92 ? -10.794 5.215 -9.273 1.00 64.81 92 VAL A CA 1
ATOM 752 C C . VAL A 1 92 ? -9.831 4.224 -9.966 1.00 64.81 92 VAL A C 1
ATOM 754 O O . VAL A 1 92 ? -9.273 4.543 -11.015 1.00 64.81 92 VAL A O 1
ATOM 757 N N . LEU A 1 93 ? -9.647 3.020 -9.404 1.00 56.44 93 LEU A N 1
ATOM 758 C CA . LEU A 1 93 ? -8.586 2.046 -9.723 1.00 56.44 93 LEU A CA 1
ATOM 759 C C . LEU A 1 93 ? -9.071 0.667 -10.199 1.00 56.44 93 LEU A C 1
ATOM 761 O O . LEU A 1 93 ? -10.221 0.296 -9.894 1.00 56.44 93 LEU A O 1
#